Protein AF-A0AAV8WJ57-F1 (afdb_monomer_lite)

pLDDT: mean 70.25, std 21.99, range [28.31, 96.06]

Sequence (134 aa):
MRSARIKYSQNLKNWTSYIGGHEILKWQGKVHGDPNEFINLCSQFEIYPDVWALQNWSNWVTPPAVPIRFDTMFFFSSFHQMPDVHKEEKEVQDIKVDTWLSKFSFFYWQLDRPWSKNPKIENKCQFSIINNRE

Foldseek 3Di:
DPPDPDPPPPPPPPLVVVCDPVNVLVQVVVCVVPVVCVVVVCVVSVHDDPPVQWDWDDWDWDDPVDPDIDTDTDTDGDDPDFDDDDDDDDQDDDDDGDDPVVVVVVVVVVVPDDDDDDPPDPDPPDPPPPPDDD

Organism: NCBI:txid1586634

Radius of gyration: 19.68 Å; chains: 1; bounding box: 42×42×54 Å

Structure (mmCIF, N/CA/C/O backbone):
data_AF-A0AAV8WJ57-F1
#
_entry.id   AF-A0AAV8WJ57-F1
#
loop_
_atom_site.group_PDB
_atom_site.id
_atom_site.type_symbol
_atom_site.label_atom_id
_atom_site.label_alt_id
_atom_site.label_comp_id
_atom_site.label_asym_id
_atom_site.label_entity_id
_atom_site.label_seq_id
_atom_site.pdbx_PDB_ins_code
_atom_site.Cartn_x
_atom_site.Cartn_y
_atom_site.Cartn_z
_atom_site.occupancy
_atom_site.B_iso_or_equiv
_atom_site.auth_seq_id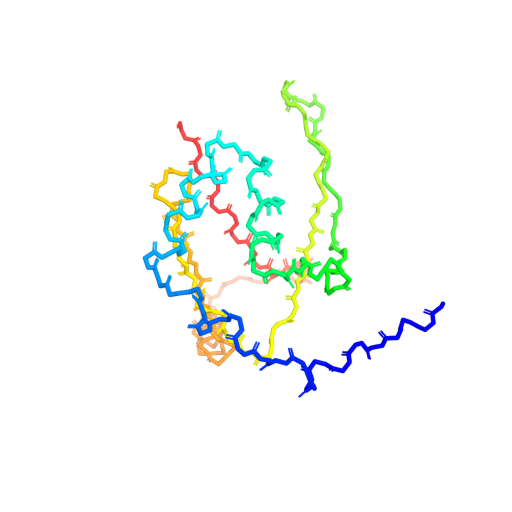
_atom_site.auth_comp_id
_atom_site.auth_asym_id
_atom_site.auth_atom_id
_atom_site.pdbx_PDB_model_num
ATOM 1 N N . MET A 1 1 ? -11.246 -24.148 -6.795 1.00 35.81 1 MET A N 1
ATOM 2 C CA . MET A 1 1 ? -11.556 -24.153 -5.347 1.00 35.81 1 MET A CA 1
ATOM 3 C C . MET A 1 1 ? -12.398 -22.926 -5.035 1.00 35.81 1 MET A C 1
ATOM 5 O O . MET A 1 1 ? -11.984 -21.828 -5.377 1.00 35.81 1 MET A O 1
ATOM 9 N N . ARG A 1 2 ? -13.611 -23.090 -4.492 1.00 38.28 2 ARG A N 1
ATOM 10 C CA . ARG A 1 2 ? -14.454 -21.950 -4.098 1.00 38.28 2 ARG A CA 1
ATOM 11 C C . ARG A 1 2 ? -13.904 -21.408 -2.780 1.00 38.28 2 ARG A C 1
ATOM 13 O O . ARG A 1 2 ? -14.049 -22.067 -1.757 1.00 38.28 2 ARG A O 1
ATOM 20 N N . SER A 1 3 ? -13.222 -20.266 -2.845 1.00 43.84 3 SER A N 1
ATOM 21 C CA . SER A 1 3 ? -12.736 -19.547 -1.666 1.00 43.84 3 SER A CA 1
ATOM 22 C C . SER A 1 3 ? -13.920 -19.249 -0.744 1.00 43.84 3 SER A C 1
ATOM 24 O O . SER A 1 3 ? -14.951 -18.739 -1.199 1.00 43.84 3 SER A O 1
ATOM 26 N N . ALA A 1 4 ? -13.806 -19.628 0.528 1.00 45.00 4 ALA A N 1
ATOM 27 C CA . ALA A 1 4 ? -14.789 -19.272 1.534 1.00 45.00 4 ALA A CA 1
ATOM 28 C C . ALA A 1 4 ? -14.781 -17.744 1.656 1.00 45.00 4 ALA A C 1
ATOM 30 O O . ALA A 1 4 ? -13.853 -17.172 2.219 1.00 45.00 4 ALA A O 1
ATOM 31 N N . ARG A 1 5 ? -15.790 -17.070 1.085 1.00 49.34 5 ARG A N 1
ATOM 32 C CA . ARG A 1 5 ? -15.981 -15.628 1.282 1.00 49.34 5 ARG A CA 1
ATOM 33 C C . ARG A 1 5 ? -16.129 -15.385 2.778 1.00 49.34 5 ARG A C 1
ATOM 35 O O . ARG A 1 5 ? -17.174 -15.700 3.351 1.00 49.34 5 ARG A O 1
ATOM 42 N N . ILE A 1 6 ? -15.085 -14.840 3.392 1.00 51.56 6 ILE A N 1
ATOM 43 C CA . ILE A 1 6 ? -15.126 -14.356 4.766 1.00 51.56 6 ILE A CA 1
ATOM 44 C C . ILE A 1 6 ? -16.251 -13.319 4.822 1.00 51.56 6 ILE A C 1
ATOM 46 O O . ILE A 1 6 ? -16.261 -12.334 4.081 1.00 51.56 6 ILE A O 1
ATOM 50 N N . LYS A 1 7 ? -17.271 -13.579 5.644 1.00 43.50 7 LYS A N 1
ATOM 51 C CA . LYS A 1 7 ? -18.374 -12.640 5.854 1.00 43.50 7 LYS A CA 1
ATOM 52 C C . LYS A 1 7 ? -17.870 -11.516 6.764 1.00 43.50 7 LYS A C 1
ATOM 54 O O . LYS A 1 7 ? -17.987 -11.612 7.980 1.00 43.50 7 LYS A O 1
ATOM 59 N N . TYR A 1 8 ? -17.349 -10.445 6.160 1.00 51.28 8 TYR A N 1
ATOM 60 C CA . TYR A 1 8 ? -16.851 -9.229 6.833 1.00 51.28 8 TYR A CA 1
ATOM 61 C C . TYR A 1 8 ? -17.832 -8.616 7.854 1.00 51.28 8 TYR A C 1
ATOM 63 O O . TYR A 1 8 ? -17.421 -7.915 8.770 1.00 51.28 8 TYR A O 1
ATOM 71 N N . SER A 1 9 ? -19.132 -8.899 7.724 1.00 47.88 9 SER A N 1
ATOM 72 C CA . SER A 1 9 ? -20.203 -8.308 8.535 1.00 47.88 9 SER A CA 1
ATOM 73 C C . SER A 1 9 ? -20.188 -8.678 10.026 1.00 47.88 9 SER A C 1
ATOM 75 O O . SER A 1 9 ? -20.821 -7.962 10.796 1.00 47.88 9 SER A O 1
ATOM 77 N N . GLN A 1 10 ? -19.539 -9.768 10.453 1.00 47.00 10 GLN A N 1
ATOM 78 C CA . GLN A 1 10 ? -19.739 -10.287 11.819 1.00 47.00 10 GLN A CA 1
ATOM 79 C C . GLN A 1 10 ? -18.570 -10.076 12.787 1.00 47.00 10 GLN A C 1
ATOM 81 O O . GLN A 1 10 ? -18.731 -10.341 13.973 1.00 47.00 10 GLN A O 1
ATOM 86 N N . ASN A 1 11 ? -17.423 -9.566 12.328 1.00 44.69 11 ASN A N 1
ATOM 87 C CA . ASN A 1 11 ? -16.259 -9.355 13.198 1.00 44.69 11 ASN A CA 1
ATOM 88 C C . ASN A 1 11 ? -15.552 -8.013 12.968 1.00 44.69 11 ASN A C 1
ATOM 90 O O . ASN A 1 11 ? -14.366 -7.862 13.240 1.00 44.69 11 ASN A O 1
ATOM 94 N N . LEU A 1 12 ? -16.296 -7.011 12.495 1.00 50.66 12 LEU A N 1
ATOM 95 C CA . LEU A 1 12 ? -15.856 -5.620 12.502 1.00 50.66 12 LEU A CA 1
ATOM 96 C C . LEU A 1 12 ? -16.111 -5.013 13.896 1.00 50.66 12 LEU A C 1
ATOM 98 O O . LEU A 1 12 ? -16.802 -4.009 14.043 1.00 50.66 12 LEU A O 1
ATOM 102 N N . LYS A 1 13 ? -15.566 -5.621 14.961 1.00 49.28 13 LYS A N 1
ATOM 103 C CA . LYS A 1 13 ? -15.189 -4.794 16.117 1.00 49.28 13 LYS A CA 1
ATOM 104 C C . LYS A 1 13 ? -14.236 -3.763 15.520 1.00 49.28 13 LYS A C 1
ATOM 106 O O . LYS A 1 13 ? -13.245 -4.167 14.924 1.00 49.28 13 LYS A O 1
ATOM 111 N N . ASN A 1 14 ? -14.614 -2.487 15.519 1.00 55.34 14 ASN A N 1
ATOM 112 C CA . ASN A 1 14 ? -13.951 -1.437 14.744 1.00 55.34 14 ASN A CA 1
ATOM 113 C C . ASN A 1 14 ? -12.474 -1.292 15.156 1.00 55.34 14 ASN A C 1
ATOM 115 O O . ASN A 1 14 ? -12.148 -0.406 15.932 1.00 55.34 14 ASN A O 1
ATOM 119 N N . TRP A 1 15 ? -11.560 -2.118 14.643 1.00 55.50 15 TRP A N 1
ATOM 120 C CA . TRP A 1 15 ? -10.106 -1.963 14.804 1.00 55.50 15 TRP A CA 1
ATOM 121 C C . TRP A 1 15 ? -9.656 -0.562 14.378 1.00 55.50 15 TRP A C 1
ATOM 123 O O . TRP A 1 15 ? -8.869 0.084 15.063 1.00 55.50 15 TRP A O 1
ATOM 133 N N . THR A 1 16 ? -10.296 -0.033 13.333 1.00 57.66 16 THR A N 1
ATOM 134 C CA . THR A 1 16 ? -10.180 1.356 12.865 1.00 57.66 16 THR A CA 1
ATOM 135 C C . THR A 1 16 ? -10.555 2.411 13.912 1.00 57.66 16 THR A C 1
ATOM 137 O O . THR A 1 16 ? -10.099 3.541 13.813 1.00 57.66 16 THR A O 1
ATOM 140 N N . SER A 1 17 ? -11.353 2.066 14.929 1.00 59.12 17 SER A N 1
ATOM 141 C CA . SER A 1 17 ? -11.640 2.945 16.074 1.00 59.12 17 SER A CA 1
ATOM 142 C C . SER A 1 17 ? -10.585 2.870 17.181 1.00 59.12 17 SER A C 1
ATOM 144 O O . SER A 1 17 ? -10.463 3.814 17.956 1.00 59.12 17 SER A O 1
ATOM 146 N N . TYR A 1 18 ? -9.807 1.782 17.251 1.00 56.56 18 TYR A N 1
ATOM 147 C CA . TYR A 1 18 ? -8.746 1.606 18.251 1.00 56.56 18 TYR A CA 1
ATOM 148 C C . TYR A 1 18 ? -7.417 2.230 17.810 1.00 56.56 18 TYR A C 1
ATOM 150 O O . TYR A 1 18 ? -6.642 2.670 18.657 1.00 56.56 18 TYR A O 1
ATOM 158 N N . ILE A 1 19 ? -7.154 2.303 16.502 1.00 69.06 19 ILE A N 1
ATOM 159 C CA . ILE A 1 19 ? -5.943 2.928 15.961 1.00 69.06 19 ILE A CA 1
ATOM 160 C C . ILE A 1 19 ? -6.289 4.339 15.470 1.00 69.06 19 ILE A C 1
ATOM 162 O O . ILE A 1 19 ? -6.569 4.561 14.298 1.00 69.06 19 ILE A O 1
ATOM 166 N N . GLY A 1 20 ? -6.314 5.302 16.394 1.00 72.06 20 GLY A N 1
ATOM 167 C CA . GLY A 1 20 ? -6.461 6.720 16.053 1.00 72.06 20 GLY A CA 1
ATOM 168 C C . GLY A 1 20 ? -5.215 7.285 15.359 1.00 72.06 20 GLY A C 1
ATOM 169 O O . GLY A 1 20 ? -4.125 6.721 15.470 1.00 72.06 20 GLY A O 1
ATOM 170 N N . GLY A 1 21 ? -5.349 8.440 14.697 1.00 73.50 21 GLY A N 1
ATOM 171 C CA . GLY A 1 21 ? -4.295 9.027 13.852 1.00 73.50 21 GLY A CA 1
ATOM 172 C C . GLY A 1 21 ? -2.912 9.157 14.510 1.00 73.50 21 GLY A C 1
ATOM 173 O O . GLY A 1 21 ? -1.904 8.896 13.863 1.00 73.50 21 GLY A O 1
ATOM 174 N N . HIS A 1 22 ? -2.835 9.467 15.812 1.00 82.25 22 HIS A N 1
ATOM 175 C CA . HIS A 1 22 ? -1.551 9.522 16.530 1.00 82.25 22 HIS A CA 1
ATOM 176 C C . HIS A 1 22 ? -0.861 8.149 16.637 1.00 82.25 22 HIS A C 1
ATOM 178 O O . HIS A 1 22 ? 0.350 8.045 16.443 1.00 82.25 22 HIS A O 1
ATOM 184 N N . GLU A 1 23 ? -1.613 7.081 16.923 1.00 87.19 23 GLU A N 1
ATOM 185 C CA . GLU A 1 23 ? -1.045 5.727 16.947 1.00 87.19 23 GLU A CA 1
ATOM 186 C C . GLU A 1 23 ? -0.683 5.256 15.532 1.00 87.19 23 GLU A C 1
ATOM 188 O O . GLU A 1 23 ? 0.337 4.588 15.381 1.00 87.19 23 GLU A O 1
ATOM 193 N N . ILE A 1 24 ? -1.434 5.658 14.494 1.00 87.19 24 ILE A N 1
ATOM 194 C CA . ILE A 1 24 ? -1.080 5.363 13.094 1.00 87.19 24 ILE A CA 1
ATOM 195 C C . ILE A 1 24 ? 0.289 5.953 12.748 1.00 87.19 24 ILE A C 1
ATOM 197 O O . ILE A 1 24 ? 1.158 5.215 12.291 1.00 87.19 24 ILE A O 1
ATOM 201 N N . LEU A 1 25 ? 0.515 7.243 13.013 1.00 87.88 25 LEU A N 1
ATOM 202 C CA . LEU A 1 25 ? 1.790 7.908 12.707 1.00 87.88 25 LEU A CA 1
ATOM 203 C C . LEU A 1 25 ? 2.968 7.268 13.457 1.00 87.88 25 LEU A C 1
ATOM 205 O O . LEU A 1 25 ? 4.030 7.020 12.886 1.00 87.88 25 LEU A O 1
ATOM 209 N N . LYS A 1 26 ? 2.767 6.934 14.735 1.00 91.38 26 LYS A N 1
ATOM 210 C CA . LYS A 1 26 ? 3.761 6.231 15.556 1.00 91.38 26 LYS A CA 1
ATOM 211 C C . LYS A 1 26 ? 4.125 4.869 14.964 1.00 91.38 26 LYS A C 1
ATOM 213 O O . LYS A 1 26 ? 5.306 4.535 14.872 1.00 91.38 26 LYS A O 1
ATOM 218 N N . TRP A 1 27 ? 3.130 4.078 14.572 1.00 92.12 27 TRP A N 1
ATOM 219 C CA . TRP A 1 27 ? 3.360 2.767 13.973 1.00 92.12 27 TRP A CA 1
ATOM 220 C C . TRP A 1 27 ? 3.952 2.849 12.570 1.00 92.12 27 TRP A C 1
ATOM 222 O O . TRP A 1 27 ? 4.841 2.061 12.265 1.00 92.12 27 TRP A O 1
ATOM 232 N N . GLN A 1 28 ? 3.550 3.827 11.754 1.00 91.69 28 GLN A N 1
ATOM 233 C CA . GLN A 1 28 ? 4.198 4.111 10.471 1.00 91.69 28 GLN A CA 1
ATOM 234 C C . GLN A 1 28 ? 5.693 4.376 10.664 1.00 91.69 28 GLN A C 1
ATOM 236 O O . GLN A 1 28 ? 6.509 3.752 9.991 1.00 91.69 28 GLN A O 1
ATOM 241 N N . GLY A 1 29 ? 6.064 5.215 11.638 1.00 92.25 29 GLY A N 1
ATOM 242 C CA . GLY A 1 29 ? 7.467 5.481 11.961 1.00 92.25 29 GLY A CA 1
ATOM 243 C C . GLY A 1 29 ? 8.236 4.231 12.400 1.00 92.25 29 GLY A C 1
ATOM 244 O O . GLY A 1 29 ? 9.355 4.008 11.938 1.00 92.25 29 GLY A O 1
ATOM 245 N N . LYS A 1 30 ? 7.631 3.387 13.247 1.00 94.75 30 LYS A N 1
ATOM 246 C CA . LYS A 1 30 ? 8.236 2.118 13.687 1.00 94.75 30 LYS A CA 1
ATOM 247 C C . LYS A 1 30 ? 8.461 1.147 12.532 1.00 94.75 30 LYS A C 1
ATOM 249 O O . LYS A 1 30 ? 9.581 0.688 12.353 1.00 94.75 30 LYS A O 1
ATOM 254 N N . VAL A 1 31 ? 7.420 0.874 11.744 1.00 94.00 31 VAL A N 1
ATOM 255 C CA . VAL A 1 31 ? 7.485 -0.079 10.623 1.00 94.00 31 VAL A CA 1
ATOM 256 C C . VAL A 1 31 ? 8.426 0.415 9.526 1.00 94.00 31 VAL A C 1
ATOM 258 O O . VAL A 1 31 ? 9.125 -0.381 8.910 1.00 94.00 31 VAL A O 1
ATOM 261 N N . HIS A 1 32 ? 8.487 1.728 9.299 1.00 92.19 32 HIS A N 1
ATOM 262 C CA . HIS A 1 32 ? 9.444 2.310 8.362 1.00 92.19 32 HIS A CA 1
ATOM 263 C C . HIS A 1 32 ? 10.899 2.143 8.837 1.00 92.19 32 HIS A C 1
ATOM 265 O O . HIS A 1 32 ? 11.792 1.964 8.014 1.00 92.19 32 HIS A O 1
ATOM 271 N N . GLY A 1 33 ? 11.154 2.212 10.149 1.00 93.31 33 GLY A N 1
ATOM 272 C CA . GLY A 1 33 ? 12.483 1.984 10.725 1.00 93.31 33 GLY A CA 1
ATOM 273 C C . GLY A 1 33 ? 12.891 0.507 10.760 1.00 93.31 33 GLY A C 1
ATOM 274 O O . GLY A 1 33 ? 14.038 0.186 10.460 1.00 93.31 33 GLY A O 1
ATOM 275 N N . ASP A 1 34 ? 11.955 -0.378 11.101 1.00 95.81 34 ASP A N 1
ATOM 276 C CA . ASP A 1 34 ? 12.127 -1.831 11.081 1.00 95.81 34 ASP A CA 1
ATOM 277 C C . ASP A 1 34 ? 10.844 -2.509 10.562 1.00 95.81 34 ASP A C 1
ATOM 279 O O . ASP A 1 34 ? 9.832 -2.545 11.270 1.00 95.81 34 ASP A O 1
ATOM 283 N N . PRO A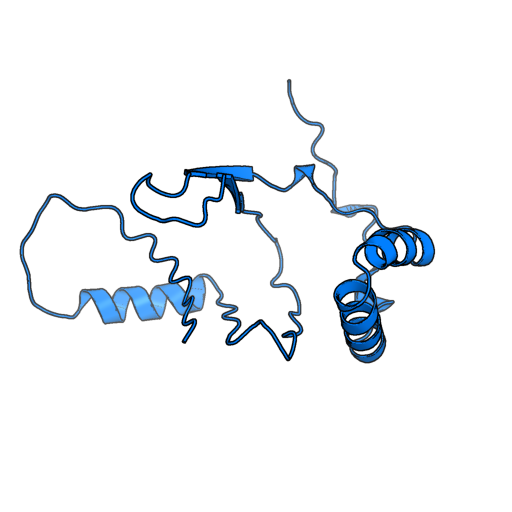 1 35 ? 10.869 -3.103 9.353 1.00 93.06 35 PRO A N 1
ATOM 284 C CA . PRO A 1 35 ? 9.714 -3.796 8.788 1.00 93.06 35 PRO A CA 1
ATOM 285 C C . PRO A 1 35 ? 9.171 -4.935 9.663 1.00 93.06 35 PRO A C 1
ATOM 287 O O . PRO A 1 35 ? 7.986 -5.262 9.564 1.00 93.06 35 PRO A O 1
ATOM 290 N N . ASN A 1 36 ? 9.992 -5.534 10.536 1.00 94.81 36 ASN A N 1
ATOM 291 C CA . ASN A 1 36 ? 9.547 -6.605 11.433 1.00 94.81 36 ASN A CA 1
ATOM 292 C C . ASN A 1 36 ? 8.543 -6.110 12.485 1.00 94.81 36 ASN A C 1
ATOM 294 O O . ASN A 1 36 ? 7.700 -6.884 12.945 1.00 94.81 36 ASN A O 1
ATOM 298 N N . GLU A 1 37 ? 8.549 -4.811 12.805 1.00 96.06 37 GLU A N 1
ATOM 299 C CA . GLU A 1 37 ? 7.575 -4.195 13.712 1.00 96.06 37 GLU A CA 1
ATOM 300 C C . GLU A 1 37 ? 6.138 -4.285 13.183 1.00 96.06 37 GLU A C 1
ATOM 302 O O . GLU A 1 37 ? 5.187 -4.174 13.957 1.00 96.06 37 GLU A O 1
ATOM 307 N N . PHE A 1 38 ? 5.942 -4.554 11.887 1.00 92.88 38 PHE A N 1
ATOM 308 C CA . PHE A 1 38 ? 4.612 -4.807 11.336 1.00 92.88 38 PHE A CA 1
ATOM 309 C C . PHE A 1 38 ? 3.957 -6.053 11.954 1.00 92.88 38 PHE A C 1
ATOM 311 O O . PHE A 1 38 ? 2.745 -6.077 12.177 1.00 92.88 38 PHE A O 1
ATOM 318 N N . ILE A 1 39 ? 4.750 -7.075 12.292 1.00 93.94 39 ILE A N 1
ATOM 319 C CA . ILE A 1 39 ? 4.257 -8.282 12.969 1.00 93.94 39 ILE A CA 1
ATOM 320 C C . ILE A 1 39 ? 3.865 -7.946 14.414 1.00 93.94 39 ILE A C 1
ATOM 322 O O . ILE A 1 39 ? 2.816 -8.391 14.881 1.00 93.94 39 ILE A O 1
ATOM 326 N N . ASN A 1 40 ? 4.653 -7.109 15.097 1.00 94.62 40 ASN A N 1
ATOM 327 C CA . ASN A 1 40 ? 4.343 -6.637 16.451 1.00 94.62 40 ASN A CA 1
ATOM 328 C C . ASN A 1 40 ? 3.059 -5.804 16.478 1.00 94.62 40 ASN A C 1
ATOM 330 O O . ASN A 1 40 ? 2.240 -5.980 17.375 1.00 94.62 40 ASN A O 1
ATOM 334 N N . LEU A 1 41 ? 2.849 -4.950 15.472 1.00 91.56 41 LEU A N 1
ATOM 335 C CA . LEU A 1 41 ? 1.603 -4.210 15.278 1.00 91.56 41 LEU A CA 1
ATOM 336 C C . LEU A 1 41 ? 0.420 -5.173 15.167 1.00 91.56 41 LEU A C 1
ATOM 338 O O . LEU A 1 41 ? -0.552 -5.045 15.912 1.00 91.56 41 LEU A O 1
ATOM 342 N N . CYS A 1 42 ? 0.523 -6.158 14.272 1.00 89.69 42 CYS A N 1
ATOM 343 C CA . CYS A 1 42 ? -0.512 -7.169 14.074 1.00 89.69 42 CYS A CA 1
ATOM 344 C C . CYS A 1 42 ? -0.815 -7.930 15.371 1.00 89.69 42 CYS A C 1
ATOM 346 O O . CYS A 1 42 ? -1.975 -8.092 15.732 1.00 89.69 42 CYS A O 1
ATOM 348 N N . SER A 1 43 ? 0.221 -8.334 16.111 1.00 90.31 43 SER A N 1
ATOM 349 C CA . SER A 1 43 ? 0.063 -9.033 17.387 1.00 90.31 43 SER A CA 1
ATOM 350 C C . SER A 1 43 ? -0.553 -8.150 18.474 1.00 90.31 43 SER A C 1
ATOM 352 O O . SER A 1 43 ? -1.390 -8.632 19.231 1.00 90.31 43 SER A O 1
ATOM 354 N N . GLN A 1 44 ? -0.146 -6.882 18.582 1.00 89.31 44 GLN A N 1
ATOM 355 C CA . GLN A 1 44 ? -0.628 -5.965 19.619 1.00 89.31 44 GLN A CA 1
ATOM 356 C C . GLN A 1 44 ? -2.119 -5.668 19.457 1.00 89.31 44 GLN A C 1
ATOM 358 O O . GLN A 1 44 ? -2.843 -5.565 20.445 1.00 89.31 44 GLN A O 1
ATOM 363 N N . PHE A 1 45 ? -2.564 -5.510 18.214 1.00 86.12 45 PHE A N 1
ATOM 364 C CA . PHE A 1 45 ? -3.961 -5.277 17.886 1.00 86.12 45 PHE A CA 1
ATOM 365 C C . PHE A 1 45 ? -4.653 -6.556 17.415 1.00 86.12 45 PHE A C 1
ATOM 367 O O . PHE A 1 45 ? -5.620 -6.439 16.696 1.00 86.12 45 PHE A O 1
ATOM 374 N N . GLU A 1 46 ? -4.166 -7.761 17.722 1.00 85.06 46 GLU A N 1
ATOM 375 C CA . GLU A 1 46 ? -4.791 -9.037 17.306 1.00 85.06 46 GLU A CA 1
ATOM 376 C C . GLU A 1 46 ? -5.389 -9.032 15.868 1.00 85.06 46 GLU A C 1
ATOM 378 O O . GLU A 1 46 ? -6.455 -9.601 15.610 1.00 85.06 46 GLU A O 1
ATOM 383 N N . ILE A 1 47 ? -4.723 -8.349 14.928 1.00 83.50 47 ILE A N 1
ATOM 384 C CA . ILE A 1 47 ? -5.169 -8.160 13.544 1.00 83.50 47 ILE A CA 1
ATOM 385 C C . ILE A 1 47 ? -4.267 -8.929 12.595 1.00 83.50 47 ILE A C 1
ATOM 387 O O . ILE A 1 47 ? -3.101 -9.191 12.877 1.00 83.50 47 ILE A O 1
ATOM 391 N N . TYR A 1 48 ? -4.806 -9.238 11.419 1.00 84.19 48 TYR A N 1
ATOM 392 C CA . TYR A 1 48 ? -4.070 -9.904 10.355 1.00 84.19 48 TYR A CA 1
ATOM 393 C C . TYR A 1 48 ? -4.351 -9.209 9.024 1.00 84.19 48 TYR A C 1
ATOM 395 O O . TYR A 1 48 ? -5.504 -8.847 8.764 1.00 84.19 48 TYR A O 1
ATOM 403 N N . PRO A 1 49 ? -3.332 -9.022 8.166 1.00 85.81 49 PRO A N 1
ATOM 404 C CA . PRO A 1 49 ? -3.552 -8.488 6.834 1.00 85.81 49 PRO A CA 1
ATOM 405 C C . PRO A 1 49 ? -4.385 -9.477 6.014 1.00 85.81 49 PRO A C 1
ATOM 407 O O . PRO A 1 49 ? -4.083 -10.670 5.947 1.00 85.81 49 PRO A O 1
ATOM 410 N N . ASP A 1 50 ? -5.426 -8.977 5.354 1.00 83.62 50 ASP A N 1
ATOM 411 C CA . ASP A 1 50 ? -6.262 -9.791 4.476 1.00 83.62 50 ASP A CA 1
ATOM 412 C C . ASP A 1 50 ? -5.611 -9.955 3.098 1.00 83.62 50 ASP A C 1
ATOM 414 O O . ASP A 1 50 ? -5.958 -9.299 2.114 1.00 83.62 50 ASP A O 1
ATOM 418 N N . VAL A 1 51 ? -4.623 -10.844 3.037 1.00 86.88 51 VAL A N 1
ATOM 419 C CA . VAL A 1 51 ? -3.874 -11.141 1.808 1.00 86.88 51 VAL A CA 1
ATOM 420 C C . VAL A 1 51 ? -4.763 -11.803 0.746 1.00 86.88 51 VAL A C 1
ATOM 422 O O . VAL A 1 51 ? -4.453 -11.757 -0.439 1.00 86.88 51 VAL A O 1
ATOM 425 N N . TRP A 1 52 ? -5.896 -12.388 1.147 1.00 86.19 52 TRP A N 1
ATOM 426 C CA . TRP A 1 52 ? -6.834 -13.060 0.244 1.00 86.19 52 TRP A CA 1
ATOM 427 C C . TRP A 1 52 ? -7.726 -12.090 -0.528 1.00 86.19 52 TRP A C 1
ATOM 429 O O . TRP A 1 52 ? -8.251 -12.448 -1.585 1.00 86.19 52 TRP A O 1
ATOM 439 N N . ALA A 1 53 ? -7.895 -10.868 -0.023 1.00 84.69 53 ALA A N 1
ATOM 440 C CA . ALA A 1 53 ? -8.572 -9.804 -0.751 1.00 84.69 53 ALA A CA 1
ATOM 441 C C . ALA A 1 53 ? -7.746 -9.292 -1.946 1.00 84.69 53 ALA A C 1
ATOM 443 O O . ALA A 1 53 ? -8.317 -8.730 -2.883 1.00 84.69 53 ALA A O 1
ATOM 444 N N . LEU A 1 54 ? -6.424 -9.510 -1.947 1.00 87.38 54 LEU A N 1
ATOM 445 C CA . LEU A 1 54 ? -5.544 -9.091 -3.034 1.00 87.38 54 LEU A CA 1
ATOM 446 C C . LEU A 1 54 ? -5.788 -9.933 -4.289 1.00 87.38 54 LEU A C 1
ATOM 448 O O . LEU A 1 54 ? -5.745 -11.162 -4.270 1.00 87.38 54 LEU A O 1
ATOM 452 N N . GLN A 1 55 ? -6.024 -9.253 -5.404 1.00 89.50 55 GLN A N 1
ATOM 453 C CA . GLN A 1 55 ? -6.129 -9.851 -6.725 1.00 89.50 55 GLN A CA 1
ATOM 454 C C . GLN A 1 55 ? -4.859 -9.554 -7.517 1.00 89.50 55 GLN A C 1
ATOM 456 O O . GLN A 1 55 ? -4.422 -8.404 -7.601 1.00 89.50 55 GLN A O 1
ATOM 461 N N . ASN A 1 56 ? -4.282 -10.593 -8.119 1.00 89.81 56 ASN A N 1
ATOM 462 C CA . ASN A 1 56 ? -3.128 -10.453 -9.001 1.00 89.81 56 ASN A CA 1
ATOM 463 C C . ASN A 1 56 ? -3.509 -9.585 -10.199 1.00 89.81 56 ASN A C 1
ATOM 465 O O . ASN A 1 56 ? -4.484 -9.882 -10.891 1.00 89.81 56 ASN A O 1
ATOM 469 N N . TRP A 1 57 ? -2.728 -8.539 -10.456 1.00 90.00 57 TRP A N 1
ATOM 470 C CA . TRP A 1 57 ? -2.943 -7.680 -11.613 1.00 90.00 57 TRP A CA 1
ATOM 471 C C . TRP A 1 57 ? -1.976 -8.009 -12.746 1.00 90.00 57 TRP A C 1
ATOM 473 O O . TRP A 1 57 ? -2.402 -8.332 -13.854 1.00 90.00 57 TRP A O 1
ATOM 483 N N . SER A 1 58 ? -0.675 -7.938 -12.474 1.00 93.62 58 SER A N 1
ATOM 484 C CA . SER A 1 58 ? 0.372 -8.149 -13.471 1.00 93.62 58 SER A CA 1
ATOM 485 C C . SER A 1 58 ? 1.705 -8.476 -12.804 1.00 93.62 58 SER A C 1
ATOM 487 O O . SER A 1 58 ? 1.905 -8.199 -11.622 1.00 93.62 58 SER A O 1
ATOM 489 N N . ASN A 1 59 ? 2.621 -9.069 -13.570 1.00 91.62 59 ASN A N 1
ATOM 490 C CA . ASN A 1 59 ? 4.027 -9.155 -13.195 1.00 91.62 59 ASN A CA 1
ATOM 491 C C . ASN A 1 59 ? 4.855 -8.289 -14.147 1.00 91.62 59 ASN A C 1
ATOM 493 O O . ASN A 1 59 ? 4.618 -8.308 -15.359 1.00 91.62 59 ASN A O 1
ATOM 497 N N . TRP A 1 60 ? 5.819 -7.547 -13.613 1.00 93.31 60 TRP A N 1
ATOM 498 C CA . TRP A 1 60 ? 6.716 -6.698 -14.382 1.00 93.31 60 TRP A CA 1
ATOM 499 C C . TRP A 1 60 ? 8.165 -6.994 -14.033 1.00 93.31 60 TRP A C 1
ATOM 501 O O . TRP A 1 60 ? 8.600 -6.836 -12.896 1.00 93.31 60 TRP A O 1
ATOM 511 N N . VAL A 1 61 ? 8.924 -7.363 -15.058 1.00 94.50 61 VAL A N 1
ATOM 512 C CA . VAL A 1 61 ? 10.363 -7.579 -14.953 1.00 94.50 61 VAL A CA 1
ATOM 513 C C . VAL A 1 61 ? 11.073 -6.401 -15.596 1.00 94.50 61 VAL A C 1
ATOM 515 O O . VAL A 1 61 ? 10.760 -6.018 -16.727 1.00 94.50 61 VAL A O 1
ATOM 518 N N . THR A 1 62 ? 12.058 -5.837 -14.900 1.00 93.56 62 THR A N 1
ATOM 519 C CA . THR A 1 62 ? 12.857 -4.743 -15.449 1.00 93.56 62 THR A CA 1
ATOM 520 C C . THR A 1 62 ? 13.555 -5.180 -16.748 1.00 93.56 62 THR A C 1
ATOM 522 O O . THR A 1 62 ? 14.215 -6.234 -16.763 1.00 93.56 62 THR A O 1
ATOM 525 N N . PRO A 1 63 ? 13.448 -4.384 -17.835 1.00 93.75 63 PRO A N 1
ATOM 526 C CA . PRO A 1 63 ? 14.101 -4.685 -19.103 1.00 93.75 63 PRO A CA 1
ATOM 527 C C . PRO A 1 63 ? 15.620 -4.887 -18.962 1.00 93.75 63 PRO A C 1
ATOM 529 O O . PRO A 1 63 ? 16.245 -4.221 -18.135 1.00 93.75 63 PRO A O 1
ATOM 532 N N . PRO A 1 64 ? 16.253 -5.739 -19.794 1.00 91.56 64 PRO A N 1
ATOM 533 C CA . PRO A 1 64 ? 17.674 -6.083 -19.655 1.00 91.56 64 PRO A CA 1
ATOM 534 C C . PRO A 1 64 ? 18.649 -4.905 -19.779 1.00 91.56 64 PRO A C 1
ATOM 536 O O . PRO A 1 64 ? 19.770 -4.992 -19.297 1.00 91.56 64 PRO A O 1
ATOM 539 N N . ALA A 1 65 ? 18.236 -3.819 -20.437 1.00 93.12 65 ALA A N 1
ATOM 540 C CA . ALA A 1 65 ? 19.066 -2.636 -20.652 1.00 93.12 65 ALA A CA 1
ATOM 541 C C . ALA A 1 65 ? 19.275 -1.786 -19.383 1.00 93.12 65 ALA A C 1
ATOM 543 O O . ALA A 1 65 ? 20.117 -0.892 -19.387 1.00 93.12 65 ALA A O 1
ATOM 544 N N . VAL A 1 66 ? 18.512 -2.035 -18.312 1.00 94.06 66 VAL A N 1
ATOM 545 C CA . VAL A 1 66 ? 18.624 -1.297 -17.048 1.00 94.06 66 VAL A CA 1
ATOM 546 C C . VAL A 1 66 ? 19.525 -2.084 -16.084 1.00 94.06 66 VAL A C 1
ATOM 548 O O . VAL A 1 66 ? 19.272 -3.269 -15.856 1.00 94.06 66 VAL A O 1
ATOM 551 N N . PRO A 1 67 ? 20.564 -1.459 -15.498 1.00 91.38 67 PRO A N 1
ATOM 552 C CA . PRO A 1 67 ? 21.566 -2.164 -14.694 1.00 91.38 67 PRO A CA 1
ATOM 553 C C . PRO A 1 67 ? 21.015 -2.714 -13.371 1.00 91.38 67 PRO A C 1
ATOM 555 O O . PRO A 1 67 ? 21.426 -3.786 -12.933 1.00 91.38 67 PRO A O 1
ATOM 558 N N . ILE A 1 68 ? 20.071 -2.009 -12.741 1.00 94.12 68 ILE A N 1
ATOM 559 C CA . ILE A 1 68 ? 19.368 -2.480 -11.542 1.00 94.12 68 ILE A CA 1
ATOM 560 C C . ILE A 1 68 ? 18.062 -3.124 -11.990 1.00 94.12 68 ILE A C 1
ATOM 562 O O . ILE A 1 68 ? 17.280 -2.500 -12.706 1.00 94.12 68 ILE A O 1
ATOM 566 N N . ARG A 1 69 ? 17.831 -4.372 -11.577 1.00 92.12 69 ARG A N 1
ATOM 567 C CA . ARG A 1 69 ? 16.704 -5.180 -12.043 1.00 92.12 69 ARG A CA 1
ATOM 568 C C . ARG A 1 69 ? 15.792 -5.573 -10.894 1.00 92.12 69 ARG A C 1
ATOM 570 O O . ARG A 1 69 ? 16.260 -5.975 -9.834 1.00 92.12 69 ARG A O 1
ATOM 577 N N . PHE A 1 70 ? 14.498 -5.522 -11.163 1.00 93.62 70 PHE A N 1
ATOM 578 C CA . PHE A 1 70 ? 13.433 -5.928 -10.264 1.00 93.62 70 PHE A CA 1
ATOM 579 C C . PHE A 1 70 ? 12.496 -6.904 -10.984 1.00 93.62 70 PHE A C 1
ATOM 581 O O . PHE A 1 70 ? 12.282 -6.799 -12.194 1.00 93.62 70 PHE A O 1
ATOM 588 N N . ASP A 1 71 ? 11.954 -7.852 -10.228 1.00 95.25 71 ASP A N 1
ATOM 589 C CA . ASP A 1 71 ? 10.825 -8.702 -10.612 1.00 95.25 71 ASP A CA 1
ATOM 590 C C . ASP A 1 71 ? 9.682 -8.333 -9.664 1.00 95.25 71 ASP A C 1
ATOM 592 O O . ASP A 1 71 ? 9.754 -8.582 -8.460 1.00 95.25 71 ASP A O 1
ATOM 596 N N . THR A 1 72 ? 8.720 -7.562 -10.166 1.00 94.56 72 THR A N 1
ATOM 597 C CA . THR A 1 72 ? 7.725 -6.855 -9.356 1.00 94.56 72 THR A CA 1
ATOM 598 C C . THR A 1 72 ? 6.325 -7.312 -9.713 1.00 94.56 72 THR A C 1
ATOM 600 O O . THR A 1 72 ? 5.830 -7.062 -10.814 1.00 94.56 72 THR A O 1
ATOM 603 N N . MET A 1 73 ? 5.651 -7.904 -8.732 1.00 94.38 73 MET A N 1
ATOM 604 C CA . MET A 1 73 ? 4.261 -8.311 -8.854 1.00 94.38 73 MET A CA 1
ATOM 605 C C . MET A 1 73 ? 3.324 -7.217 -8.341 1.00 94.38 73 MET A C 1
ATOM 607 O O . MET A 1 73 ? 3.469 -6.728 -7.221 1.00 94.38 73 MET A O 1
ATOM 611 N N . PHE A 1 74 ? 2.345 -6.849 -9.163 1.00 91.94 74 PHE A N 1
ATOM 612 C CA . PHE A 1 74 ? 1.326 -5.863 -8.832 1.00 91.94 74 PHE A CA 1
ATOM 613 C C . PHE A 1 74 ? 0.021 -6.542 -8.422 1.00 91.94 74 PHE A C 1
ATOM 615 O O . PHE A 1 74 ? -0.433 -7.503 -9.053 1.00 91.94 74 PHE A O 1
ATOM 622 N N . PHE A 1 75 ? -0.620 -5.978 -7.402 1.00 91.19 75 PHE A N 1
ATOM 623 C CA . PHE A 1 75 ? -1.892 -6.441 -6.859 1.00 91.19 75 PHE A CA 1
ATOM 624 C C . PHE A 1 75 ? -2.888 -5.282 -6.791 1.00 91.19 75 PHE A C 1
ATOM 626 O O . PHE A 1 75 ? -2.493 -4.123 -6.669 1.00 91.19 75 PHE A O 1
ATOM 633 N N . PHE A 1 76 ? -4.183 -5.593 -6.823 1.00 91.19 76 PHE A N 1
ATOM 634 C CA . PHE A 1 76 ? -5.245 -4.642 -6.494 1.00 91.19 76 PHE A CA 1
ATOM 635 C C . PHE A 1 76 ? -6.198 -5.231 -5.451 1.00 91.19 76 PHE A C 1
ATOM 637 O O . PHE A 1 76 ? -6.314 -6.447 -5.317 1.00 91.19 76 PHE A O 1
ATOM 644 N N . SER A 1 77 ? -6.898 -4.365 -4.718 1.00 84.62 77 SER A N 1
ATOM 645 C CA . SER A 1 77 ? -7.938 -4.751 -3.760 1.00 84.62 77 SER A CA 1
ATOM 646 C C . SER A 1 77 ? -9.156 -3.846 -3.910 1.00 84.62 77 SER A C 1
ATOM 648 O O . SER A 1 77 ? -9.044 -2.709 -4.375 1.00 84.62 77 SER A O 1
ATOM 650 N N . SER A 1 78 ? -10.326 -4.353 -3.528 1.00 82.19 78 SER A N 1
ATOM 651 C CA . SER A 1 78 ? -11.588 -3.612 -3.544 1.00 82.19 78 SER A CA 1
ATOM 652 C C . SER A 1 78 ? -12.072 -3.335 -2.125 1.00 82.19 78 SER A C 1
ATOM 654 O O . SER A 1 78 ? -12.189 -4.260 -1.323 1.00 82.19 78 SER A O 1
ATOM 656 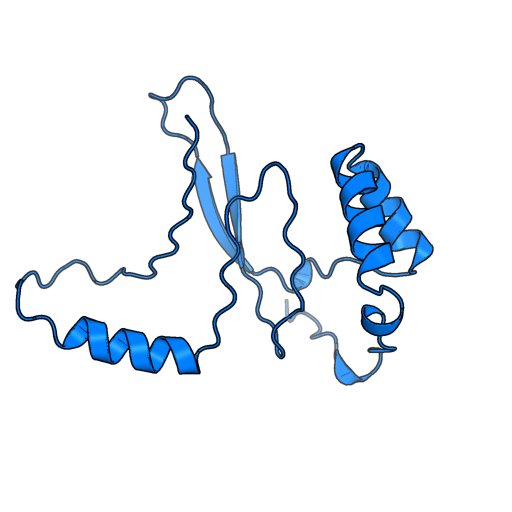N N . PHE A 1 79 ? -12.442 -2.086 -1.849 1.00 75.06 79 PHE A N 1
ATOM 657 C CA . PHE A 1 79 ? -12.978 -1.659 -0.558 1.00 75.06 79 PHE A CA 1
ATOM 658 C C . PHE A 1 79 ? -14.436 -1.214 -0.704 1.00 75.06 79 PHE A C 1
ATOM 660 O O . PHE A 1 79 ? -14.804 -0.595 -1.700 1.00 75.06 79 PHE A O 1
ATOM 667 N N . HIS A 1 80 ? -15.267 -1.527 0.294 1.00 74.31 80 HIS A N 1
ATOM 668 C CA . HIS A 1 80 ? -16.673 -1.097 0.325 1.00 74.31 80 HIS A CA 1
ATOM 669 C C . HIS A 1 80 ? -16.813 0.376 0.726 1.00 74.31 80 HIS A C 1
ATOM 671 O O . HIS A 1 80 ? -17.712 1.067 0.254 1.00 74.31 80 HIS A O 1
ATOM 677 N N . GLN A 1 81 ? -15.915 0.849 1.590 1.00 74.62 81 GLN A N 1
ATOM 678 C CA . GLN A 1 81 ? -15.822 2.232 2.035 1.00 74.62 81 GLN A CA 1
ATOM 679 C C . GLN A 1 81 ? -14.405 2.738 1.781 1.00 74.62 81 GLN A C 1
ATOM 681 O O . GLN A 1 81 ? -13.445 1.972 1.869 1.00 74.62 81 GLN A O 1
ATOM 686 N N . MET A 1 82 ? -14.292 4.027 1.464 1.00 75.19 82 MET A N 1
ATOM 687 C CA . MET A 1 82 ? -13.004 4.685 1.302 1.00 75.19 82 MET A CA 1
ATOM 688 C C . MET A 1 82 ? -12.221 4.619 2.622 1.00 75.19 82 MET A C 1
ATOM 690 O O . MET A 1 82 ? -12.756 5.074 3.638 1.00 75.19 82 MET A O 1
ATOM 694 N N . PRO A 1 83 ? -11.008 4.043 2.642 1.00 74.94 83 PRO A N 1
ATOM 695 C CA . PRO A 1 83 ? -10.198 4.038 3.848 1.00 74.94 83 PRO A CA 1
ATOM 696 C C . PRO A 1 83 ? -9.717 5.456 4.163 1.00 74.94 83 PRO A C 1
ATOM 698 O O . PRO A 1 83 ? -9.511 6.265 3.256 1.00 74.94 83 PRO A O 1
ATOM 701 N N . ASP A 1 84 ? -9.520 5.736 5.449 1.00 76.50 84 ASP A N 1
ATOM 702 C CA . ASP A 1 84 ? -8.736 6.895 5.863 1.00 76.50 84 ASP A CA 1
ATOM 703 C C . ASP A 1 84 ? -7.258 6.608 5.564 1.00 76.50 84 ASP A C 1
ATOM 705 O O . ASP A 1 84 ? -6.756 5.528 5.892 1.00 76.50 84 ASP A O 1
ATOM 709 N N . VAL A 1 85 ? -6.581 7.527 4.874 1.00 80.44 85 VAL A N 1
ATOM 710 C CA . VAL A 1 85 ? -5.215 7.313 4.385 1.00 80.44 85 VAL A CA 1
ATOM 711 C C . VAL A 1 85 ? -4.296 8.380 4.952 1.00 80.44 85 VAL A C 1
ATOM 713 O O . VAL A 1 85 ? -4.418 9.562 4.637 1.00 80.44 85 VAL A O 1
ATOM 716 N N . HIS A 1 86 ? -3.317 7.939 5.737 1.00 82.12 86 HIS A N 1
ATOM 717 C CA . HIS A 1 86 ? -2.269 8.795 6.274 1.00 82.12 86 HIS A CA 1
ATOM 718 C C . HIS A 1 86 ? -1.024 8.688 5.404 1.00 82.12 86 HIS A C 1
ATOM 720 O O . HIS A 1 86 ? -0.415 7.620 5.299 1.00 82.12 86 HIS A O 1
ATOM 726 N N . LYS A 1 87 ? -0.665 9.803 4.769 1.00 82.94 87 LYS A N 1
ATOM 727 C CA . LYS A 1 87 ? 0.528 9.905 3.936 1.00 82.94 87 LYS A CA 1
ATOM 728 C C . LYS A 1 87 ? 1.790 9.798 4.793 1.00 82.94 87 LYS A C 1
ATO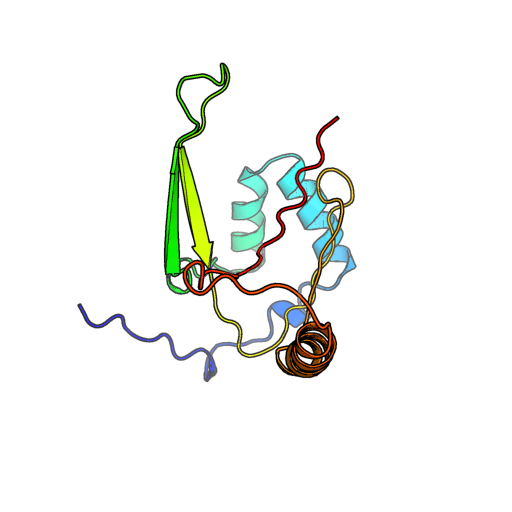M 730 O O . LYS A 1 87 ? 1.915 10.491 5.795 1.00 82.94 87 LYS A O 1
ATOM 735 N N . GLU A 1 88 ? 2.718 8.949 4.363 1.00 82.75 88 GLU A N 1
ATOM 736 C CA . GLU A 1 88 ? 4.068 8.880 4.923 1.00 82.75 88 GLU A CA 1
ATOM 737 C C . GLU A 1 88 ? 4.910 10.049 4.385 1.00 82.75 88 GLU A C 1
ATOM 739 O O . GLU A 1 88 ? 4.785 10.431 3.222 1.00 82.75 88 GLU A O 1
ATOM 744 N N . GLU A 1 89 ? 5.712 10.674 5.243 1.00 78.44 89 GLU A N 1
ATOM 745 C CA . GLU A 1 89 ? 6.309 11.982 4.942 1.00 78.44 89 GLU A CA 1
ATOM 746 C C . GLU A 1 89 ? 7.598 11.929 4.109 1.00 78.44 89 GLU A C 1
ATOM 748 O O . GLU A 1 89 ? 8.014 12.969 3.598 1.00 78.44 89 GLU A O 1
ATOM 753 N N . LYS A 1 90 ? 8.255 10.769 3.967 1.00 80.69 90 LYS A N 1
ATOM 754 C CA . LYS A 1 90 ? 9.601 10.684 3.382 1.00 80.69 90 LYS A CA 1
ATOM 755 C C . LYS A 1 90 ? 9.596 10.236 1.927 1.00 80.69 90 LYS A C 1
ATOM 757 O O . LYS A 1 90 ? 10.110 10.947 1.069 1.00 80.69 90 LYS A O 1
ATOM 762 N N . GLU A 1 91 ? 9.080 9.041 1.649 1.00 83.88 91 GLU A N 1
ATOM 763 C CA . GLU A 1 91 ? 9.148 8.424 0.318 1.00 83.88 91 GLU A CA 1
ATOM 764 C C . GLU A 1 91 ? 7.921 8.783 -0.522 1.00 83.88 91 GLU A C 1
ATOM 766 O O . GLU A 1 91 ? 8.020 9.004 -1.732 1.00 83.88 91 GLU A O 1
ATOM 771 N N . VAL A 1 92 ? 6.752 8.878 0.115 1.00 85.19 92 VAL A N 1
ATOM 772 C CA . VAL A 1 92 ? 5.498 9.117 -0.599 1.00 85.19 92 VAL A CA 1
ATOM 773 C C . VAL A 1 92 ? 5.360 10.602 -0.932 1.00 85.19 92 VAL A C 1
ATOM 775 O O . VAL A 1 92 ? 5.307 11.455 -0.053 1.00 85.19 92 VAL A O 1
ATOM 778 N N . GLN A 1 93 ? 5.242 10.928 -2.220 1.00 85.38 93 GLN A N 1
ATOM 779 C CA . GLN A 1 93 ? 5.095 12.316 -2.681 1.00 85.38 93 GLN A CA 1
ATOM 780 C C . GLN A 1 93 ? 3.640 12.783 -2.731 1.00 85.38 93 GLN A C 1
ATOM 782 O O . GLN A 1 93 ? 3.340 13.911 -2.341 1.00 85.38 93 GLN A O 1
ATOM 787 N N . ASP A 1 94 ? 2.717 11.920 -3.144 1.00 83.19 94 ASP A N 1
ATOM 788 C CA . ASP A 1 94 ? 1.297 12.256 -3.224 1.00 83.19 94 ASP A CA 1
ATOM 789 C C . ASP A 1 94 ? 0.427 11.009 -3.045 1.00 83.19 94 ASP A C 1
ATOM 791 O O . ASP A 1 94 ? 0.834 9.897 -3.391 1.00 83.19 94 ASP A O 1
ATOM 795 N N . ILE A 1 95 ? -0.772 11.201 -2.498 1.00 82.44 95 ILE A N 1
ATOM 796 C CA . ILE A 1 95 ? -1.786 10.158 -2.351 1.00 82.44 95 ILE A CA 1
ATOM 797 C C . ILE A 1 95 ? -3.104 10.704 -2.878 1.00 82.44 95 ILE A C 1
ATOM 799 O O . ILE A 1 95 ? -3.688 11.628 -2.314 1.00 82.44 95 ILE A O 1
ATOM 803 N N . LYS A 1 96 ? -3.618 10.060 -3.927 1.00 82.94 96 LYS A N 1
ATOM 804 C CA . LYS A 1 96 ? -4.901 10.418 -4.519 1.00 82.94 96 LYS A CA 1
ATOM 805 C C . LYS A 1 96 ? -5.980 9.404 -4.167 1.00 82.94 96 LYS A C 1
ATOM 807 O O . LYS A 1 96 ? -5.911 8.241 -4.564 1.00 82.94 96 LYS A O 1
ATOM 812 N N . VAL A 1 97 ? -7.004 9.874 -3.462 1.00 76.06 97 VAL A N 1
ATOM 813 C CA . VAL A 1 97 ? -8.109 9.059 -2.950 1.00 76.06 97 VAL A CA 1
ATOM 814 C C . VAL A 1 97 ? -9.408 9.599 -3.561 1.00 76.06 97 VAL A C 1
ATOM 816 O O . VAL A 1 97 ? -10.005 10.540 -3.054 1.00 76.06 97 VAL A O 1
ATOM 819 N N . ASP A 1 98 ? -9.826 9.029 -4.698 1.00 71.25 98 ASP A N 1
ATOM 820 C CA . ASP A 1 98 ? -10.998 9.482 -5.468 1.00 71.25 98 ASP A CA 1
ATOM 821 C C . ASP A 1 98 ? -12.174 8.500 -5.396 1.00 71.25 98 ASP A C 1
ATOM 823 O O . ASP A 1 98 ? -11.996 7.286 -5.527 1.00 71.25 98 ASP A O 1
ATOM 827 N N . THR A 1 99 ? -13.401 9.016 -5.290 1.00 68.00 99 THR A N 1
ATOM 828 C CA . THR A 1 99 ? -14.606 8.194 -5.460 1.00 68.00 99 THR A CA 1
ATOM 829 C C . THR A 1 99 ? -14.917 7.995 -6.944 1.00 68.00 99 THR A C 1
ATOM 831 O O . THR A 1 99 ? -14.615 8.836 -7.790 1.00 68.00 99 THR A O 1
ATOM 834 N N . TRP A 1 100 ? -15.574 6.888 -7.294 1.00 57.97 100 TRP A N 1
ATOM 835 C CA . TRP A 1 100 ? -16.004 6.645 -8.677 1.00 57.97 100 TRP A CA 1
ATOM 836 C C . TRP A 1 100 ? -16.869 7.788 -9.237 1.00 57.97 100 TRP A C 1
ATOM 838 O O . TRP A 1 100 ? -16.770 8.110 -10.417 1.00 57.97 100 TRP A O 1
ATOM 848 N N . LEU A 1 101 ? -17.647 8.462 -8.383 1.00 56.81 101 LEU A N 1
ATOM 849 C CA . LEU A 1 101 ? -18.499 9.592 -8.762 1.00 56.81 101 LEU A CA 1
ATOM 850 C C . LEU A 1 101 ? -17.703 10.852 -9.142 1.00 56.81 101 LEU A C 1
ATOM 852 O O . LEU A 1 101 ? -18.078 11.524 -10.102 1.00 56.81 101 LEU A O 1
ATOM 856 N N . SER A 1 102 ? -16.580 11.150 -8.474 1.00 58.81 102 SER A N 1
ATOM 857 C CA . SER A 1 102 ? -15.718 12.270 -8.887 1.00 58.81 102 SER A CA 1
ATOM 858 C C . SER A 1 102 ? -15.029 11.991 -10.228 1.00 58.81 102 SER A C 1
ATOM 860 O O . SER A 1 102 ? -14.867 12.901 -11.045 1.00 58.81 102 SER A O 1
ATOM 862 N N . LYS A 1 103 ? -14.708 10.719 -10.510 1.00 56.47 103 LYS A N 1
ATOM 863 C CA . LYS A 1 103 ? -14.145 10.294 -11.801 1.00 56.47 103 LYS A CA 1
ATOM 864 C C . LYS A 1 103 ? -15.136 10.389 -12.959 1.00 56.47 103 LYS A C 1
ATOM 866 O O . LYS A 1 103 ? -14.702 10.722 -14.056 1.00 56.47 103 LYS A O 1
ATOM 871 N N . PHE A 1 104 ? -16.435 10.161 -12.743 1.00 55.66 104 PHE A N 1
ATOM 872 C CA . PHE A 1 104 ? -17.432 10.338 -13.807 1.00 55.66 104 PHE A CA 1
ATOM 873 C C . PHE A 1 104 ? -17.460 11.782 -14.323 1.00 55.66 104 PHE A C 1
ATOM 875 O O . PHE A 1 104 ? -17.411 11.983 -15.531 1.00 55.66 104 PHE A O 1
ATOM 882 N N . SER A 1 105 ? -17.428 12.786 -13.440 1.00 53.25 105 SER A N 1
ATOM 883 C CA . SER A 1 105 ? -17.373 14.201 -13.853 1.00 53.25 105 SER A CA 1
ATOM 884 C C . SER A 1 105 ? -16.093 14.538 -14.640 1.00 53.25 105 SER A C 1
ATOM 886 O O . SER A 1 105 ? -16.152 15.186 -15.685 1.00 53.25 105 SER A O 1
ATOM 888 N N . PHE A 1 106 ? -14.937 14.022 -14.202 1.00 50.28 106 PHE A N 1
ATOM 889 C CA . PHE A 1 106 ? -13.657 14.208 -14.900 1.00 50.28 106 PHE A CA 1
ATOM 890 C C . PHE A 1 106 ? -13.618 13.510 -16.271 1.00 50.28 106 PHE A C 1
ATOM 892 O O . PHE A 1 106 ? -13.071 14.054 -17.228 1.00 50.28 106 PHE A O 1
ATOM 899 N N . PHE A 1 107 ? -14.231 12.327 -16.386 1.00 51.88 107 PHE A N 1
ATOM 900 C CA . PHE A 1 107 ? -14.316 11.576 -17.639 1.00 51.88 107 PHE A CA 1
ATOM 901 C C . PHE A 1 107 ? -15.145 12.324 -18.692 1.00 51.88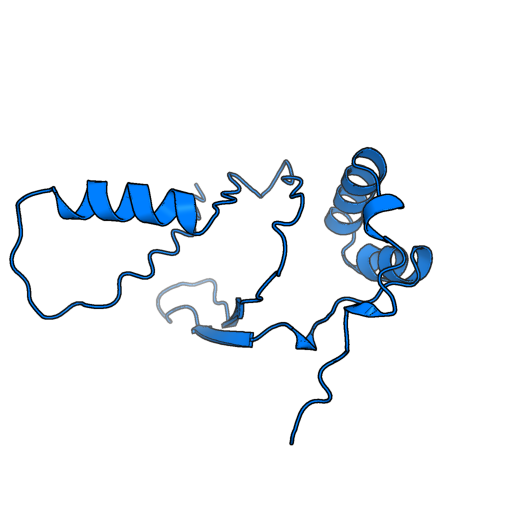 107 PHE A C 1
ATOM 903 O O . PHE A 1 107 ? -14.703 12.434 -19.832 1.00 51.88 107 PHE A O 1
ATOM 910 N N . TYR A 1 108 ? -16.278 12.925 -18.310 1.00 51.97 108 TYR A N 1
ATOM 911 C CA . TYR A 1 108 ? -17.056 13.776 -19.221 1.00 51.97 108 TYR A CA 1
ATOM 912 C C . TYR A 1 108 ? -16.269 15.023 -19.662 1.00 51.97 108 TYR A C 1
ATOM 914 O O . TYR A 1 108 ? -16.205 15.309 -20.854 1.00 51.97 108 TYR A O 1
ATOM 922 N N . TRP A 1 109 ? -15.555 15.691 -18.748 1.00 43.19 109 TRP A N 1
ATOM 923 C CA . TRP A 1 109 ? -14.702 16.845 -19.084 1.00 43.19 109 TRP A CA 1
ATOM 924 C C . TRP A 1 109 ? -13.526 16.502 -20.016 1.00 43.19 109 TRP A C 1
ATOM 926 O O . TRP A 1 109 ? -13.047 17.351 -20.769 1.00 43.19 109 TRP A O 1
ATOM 936 N N . GLN A 1 110 ? -13.027 15.264 -19.962 1.00 47.41 110 GLN A N 1
ATOM 937 C CA . GLN A 1 110 ? -11.904 14.819 -20.786 1.00 47.41 110 GLN A CA 1
ATOM 938 C C . GLN A 1 110 ? -12.331 14.298 -22.168 1.00 47.41 110 GLN A C 1
ATOM 940 O O . GLN A 1 110 ? -11.518 14.328 -23.094 1.00 47.41 110 GLN A O 1
ATOM 945 N N . LEU A 1 111 ? -13.590 13.877 -22.329 1.00 51.09 111 LEU A N 1
ATOM 946 C CA . LEU A 1 111 ? -14.180 13.504 -23.620 1.00 51.09 111 LEU A CA 1
ATOM 947 C C . LEU A 1 111 ? -14.585 14.716 -24.480 1.00 51.09 111 LEU A C 1
ATOM 949 O O . LEU A 1 111 ? -14.615 14.593 -25.701 1.00 51.09 111 LEU A O 1
ATOM 953 N N . ASP A 1 112 ? -14.812 15.889 -23.878 1.00 44.41 112 ASP A N 1
ATOM 954 C CA . ASP A 1 112 ? -15.178 17.136 -24.578 1.00 44.41 112 ASP A CA 1
ATOM 955 C C . ASP A 1 112 ? -13.986 17.888 -25.215 1.00 44.41 112 ASP A C 1
ATOM 957 O O . ASP A 1 112 ? -14.131 19.000 -25.729 1.00 44.41 112 ASP A O 1
ATOM 961 N N . ARG A 1 113 ? -12.782 17.301 -25.230 1.00 48.34 113 ARG A N 1
ATOM 962 C CA . ARG A 1 113 ? -11.634 17.847 -25.975 1.00 48.34 113 ARG A CA 1
ATOM 963 C C . ARG A 1 113 ? -11.669 17.334 -27.423 1.00 48.34 113 ARG A C 1
ATOM 965 O O . ARG A 1 113 ? -11.461 16.139 -27.638 1.00 48.34 113 ARG A O 1
ATOM 972 N N . PRO A 1 114 ? -11.863 18.197 -28.438 1.00 48.56 114 PRO A N 1
ATOM 973 C CA . PRO A 1 114 ? -11.752 17.771 -29.824 1.00 48.56 114 PRO A CA 1
ATOM 974 C C . PRO A 1 114 ? -10.272 17.520 -30.168 1.00 48.56 114 PRO A C 1
ATOM 976 O O . PRO A 1 114 ? -9.408 18.287 -29.747 1.00 48.56 114 PRO A O 1
ATOM 979 N N . TRP A 1 115 ? -10.025 16.480 -30.977 1.00 41.97 115 TRP A N 1
ATOM 980 C CA . TRP A 1 115 ? -8.741 15.918 -31.465 1.00 41.97 115 TRP A CA 1
ATOM 981 C C . TRP A 1 115 ? -8.127 14.822 -30.566 1.00 41.97 115 TRP A C 1
ATOM 983 O O . TRP A 1 115 ? -7.925 15.010 -29.378 1.00 41.97 115 TRP A O 1
ATOM 993 N N . SER A 1 116 ? -7.773 13.629 -31.055 1.00 36.09 116 SER A N 1
ATOM 994 C CA . SER A 1 116 ? -7.320 13.235 -32.394 1.00 36.09 116 SER A CA 1
ATOM 995 C C . SER A 1 116 ? -7.665 11.763 -32.678 1.00 36.09 116 SER A C 1
ATOM 997 O O . SER A 1 116 ? -7.536 10.897 -31.813 1.00 36.09 116 SER A O 1
ATOM 999 N N . LYS A 1 117 ? -8.108 11.496 -33.910 1.00 42.03 117 LYS A N 1
ATOM 1000 C CA . LYS A 1 117 ? -8.475 10.184 -34.456 1.00 42.03 117 LYS A CA 1
ATOM 1001 C C . LYS A 1 117 ? -7.306 9.194 -34.359 1.00 42.03 117 LYS A C 1
ATOM 1003 O O . LYS A 1 117 ? -6.326 9.339 -35.082 1.00 42.03 117 LYS A O 1
ATOM 1008 N N . ASN A 1 118 ? -7.439 8.146 -33.546 1.00 36.34 118 ASN A N 1
ATOM 1009 C CA . ASN A 1 118 ? -6.667 6.913 -33.720 1.00 36.34 118 ASN A CA 1
ATOM 1010 C C . ASN A 1 118 ? -7.427 5.711 -33.109 1.00 36.34 118 ASN A C 1
ATOM 1012 O O . ASN A 1 118 ? -7.505 5.608 -31.886 1.00 36.34 118 ASN A O 1
ATOM 1016 N N . PRO A 1 119 ? -8.015 4.804 -33.914 1.00 40.09 119 PRO A N 1
ATOM 1017 C CA . PRO A 1 119 ? -8.978 3.806 -33.431 1.00 40.09 119 PRO A CA 1
ATOM 1018 C C . PRO A 1 119 ? -8.352 2.495 -32.907 1.00 40.09 119 PRO A C 1
ATOM 1020 O O . PRO A 1 119 ? -8.952 1.438 -33.066 1.00 40.09 119 PRO A O 1
ATOM 1023 N N . LYS A 1 120 ? -7.140 2.500 -32.324 1.00 37.44 120 LYS A N 1
ATOM 1024 C CA . LYS A 1 120 ? -6.454 1.241 -31.936 1.00 37.44 120 LYS A CA 1
ATOM 1025 C C . LYS A 1 120 ? -5.720 1.203 -30.591 1.00 37.44 120 LYS A C 1
ATOM 1027 O O . LYS A 1 120 ? -4.955 0.273 -30.366 1.00 37.44 120 LYS A O 1
ATOM 1032 N N . ILE A 1 121 ? -5.945 2.141 -29.672 1.00 41.16 121 ILE A N 1
ATOM 1033 C CA . ILE A 1 121 ? -5.362 2.025 -28.320 1.00 41.16 121 ILE A CA 1
ATOM 1034 C C . ILE A 1 121 ? -6.423 2.339 -27.261 1.00 41.16 121 ILE A C 1
ATOM 1036 O O . ILE A 1 121 ? -6.353 3.321 -26.525 1.00 41.16 121 ILE A O 1
ATOM 1040 N N . GLU A 1 122 ? -7.435 1.475 -27.203 1.00 38.91 122 GLU A N 1
ATOM 1041 C CA . GLU A 1 122 ? -8.228 1.244 -25.997 1.00 38.91 122 GLU A CA 1
ATOM 1042 C C . GLU A 1 122 ? -7.348 0.492 -24.998 1.00 38.91 122 GLU A C 1
ATOM 1044 O O . GLU A 1 122 ? -7.214 -0.719 -25.083 1.00 38.91 122 GLU A O 1
ATOM 1049 N N . ASN A 1 123 ? -6.669 1.235 -24.124 1.00 38.69 123 ASN A N 1
ATOM 1050 C CA . ASN A 1 123 ? -6.107 0.784 -22.845 1.00 38.69 123 ASN A CA 1
ATOM 1051 C C . ASN A 1 123 ? -5.659 2.035 -22.074 1.00 38.69 123 ASN A C 1
ATOM 1053 O O . ASN A 1 123 ? -4.473 2.301 -21.903 1.00 38.69 123 ASN A O 1
ATOM 1057 N N . LYS A 1 124 ? -6.619 2.862 -21.648 1.00 33.84 124 LYS A N 1
ATOM 1058 C CA . LYS A 1 124 ? -6.366 4.000 -20.750 1.00 33.84 124 LYS A CA 1
ATOM 1059 C C . LYS A 1 124 ? -6.965 3.738 -19.369 1.00 33.84 124 LYS A C 1
ATOM 1061 O O . LYS A 1 124 ? -7.770 4.511 -18.868 1.00 33.84 124 LYS A O 1
ATOM 1066 N N . CYS A 1 125 ? -6.518 2.663 -18.721 1.00 34.03 125 CYS A N 1
ATOM 1067 C CA . CYS A 1 125 ? -6.440 2.656 -17.262 1.00 34.03 125 CYS A CA 1
ATOM 1068 C C . CYS A 1 125 ? -5.156 3.400 -16.889 1.00 34.03 125 CYS A C 1
ATOM 1070 O O . CYS A 1 125 ? -4.085 2.812 -16.767 1.00 34.03 125 CYS A O 1
ATOM 1072 N N . GLN A 1 126 ? -5.255 4.724 -16.805 1.00 34.72 126 GLN A N 1
ATOM 1073 C CA . GLN A 1 126 ? -4.160 5.597 -16.403 1.00 34.72 126 GLN A CA 1
ATOM 1074 C C . GLN A 1 126 ? -3.930 5.440 -14.891 1.00 34.72 126 GLN A C 1
ATOM 1076 O O . GLN A 1 126 ? -4.506 6.169 -14.089 1.00 34.72 126 GLN A O 1
ATOM 1081 N N . PHE A 1 127 ? -3.106 4.469 -14.495 1.00 34.94 127 PHE A N 1
ATOM 1082 C CA . PHE A 1 127 ? -2.409 4.520 -13.212 1.00 34.94 127 PHE A CA 1
ATOM 1083 C C . PHE A 1 127 ? -1.119 5.304 -13.436 1.00 34.94 127 PHE A C 1
ATOM 1085 O O . PHE A 1 127 ? -0.113 4.768 -13.892 1.00 34.94 127 PHE A O 1
ATOM 1092 N N . SER A 1 128 ? -1.162 6.607 -13.176 1.00 29.91 128 SER A N 1
ATOM 1093 C CA . SER A 1 128 ? 0.044 7.421 -13.067 1.00 29.91 128 SER A CA 1
ATOM 1094 C C . SER A 1 128 ? 0.722 7.097 -11.737 1.00 29.91 128 SER A C 1
ATOM 1096 O O . SER A 1 128 ? 0.434 7.733 -10.727 1.00 29.91 128 SER A O 1
ATOM 1098 N N . ILE A 1 129 ? 1.602 6.095 -11.727 1.00 36.09 129 ILE A N 1
ATOM 1099 C CA . ILE A 1 129 ? 2.663 6.025 -10.719 1.00 36.09 129 ILE A CA 1
ATOM 1100 C C . ILE A 1 129 ? 3.630 7.150 -11.094 1.00 36.09 129 ILE A C 1
ATOM 1102 O O . ILE A 1 129 ? 4.432 7.002 -12.015 1.00 36.09 129 ILE A O 1
ATOM 1106 N N . ILE A 1 130 ? 3.502 8.311 -10.448 1.00 33.31 130 ILE A N 1
ATOM 1107 C CA . ILE A 1 130 ? 4.507 9.372 -10.546 1.00 33.31 130 ILE A CA 1
ATOM 1108 C C . ILE A 1 130 ? 5.680 8.906 -9.687 1.00 33.31 130 ILE A C 1
ATOM 1110 O O . ILE A 1 130 ? 5.747 9.193 -8.498 1.00 33.31 130 ILE A O 1
ATOM 1114 N N . ASN A 1 131 ? 6.571 8.115 -10.279 1.00 31.16 131 ASN A N 1
ATOM 1115 C CA . ASN A 1 131 ? 7.875 7.841 -9.698 1.00 31.16 131 ASN A CA 1
ATOM 1116 C C . ASN A 1 131 ? 8.836 8.897 -10.256 1.00 31.16 131 ASN A C 1
ATOM 1118 O O . ASN A 1 131 ? 9.552 8.645 -11.221 1.00 31.16 131 ASN A O 1
ATOM 1122 N N . ASN A 1 132 ? 8.786 10.111 -9.704 1.00 28.31 132 ASN A N 1
ATOM 1123 C CA . ASN A 1 132 ? 9.834 11.097 -9.938 1.00 28.31 132 ASN A CA 1
ATOM 1124 C C . ASN A 1 132 ? 10.935 10.824 -8.913 1.00 28.31 132 ASN A C 1
ATOM 1126 O O . ASN A 1 132 ? 10.857 11.288 -7.779 1.00 28.31 132 ASN A O 1
ATOM 1130 N N . ARG A 1 133 ? 11.929 10.029 -9.312 1.00 34.28 133 ARG A N 1
ATOM 1131 C CA . ARG A 1 133 ? 13.252 10.072 -8.690 1.00 34.28 133 ARG A CA 1
ATOM 1132 C C . ARG A 1 133 ? 14.133 10.944 -9.577 1.00 34.28 133 ARG A C 1
ATOM 1134 O O . ARG A 1 133 ? 14.434 10.539 -10.699 1.00 34.28 133 ARG A O 1
ATOM 1141 N N . GLU A 1 134 ? 14.496 12.114 -9.070 1.00 34.06 134 GLU A N 1
ATOM 1142 C CA . GLU A 1 134 ? 15.814 12.709 -9.317 1.00 34.06 134 GLU A CA 1
ATOM 1143 C C . GLU A 1 134 ? 16.703 12.379 -8.117 1.00 34.06 134 GLU A C 1
ATOM 1145 O O . GLU A 1 134 ? 16.168 12.390 -6.981 1.00 34.06 134 GLU A O 1
#

Secondary structure (DSSP, 8-state):
-------GGG----HHHHS-HHHHHHHHHHHHH-TTHHHHHHHHTT----GGG-EEEEEEE--TTSSS--EEEEEE---SSPPP----SSS--------HHHHHHHHHHHHTS-----TT--------------

InterPro domains:
  IPR039121 Acyl-coenzyme A diphosphatase NUDT19 [PTHR12318] (19-96)

=== Feature glossary ===
Legend for the data blocks above and below:

— What the protein is —

Sequence gives the chain of amino acids in standard one-letter code (A=alanine, C=cysteine, …, Y=tyrosine), read N→C. It is the only feature that is directly encoded by the gene; all structural features are derived from the folded form of this sequence.

The annotation block draws on four external resources. InterPro: which protein families and domains the sequence belongs to. GO: standardized terms for what the protein does, what process it participates in, and where in the cell it acts. CATH: which structural fold it has in the CATH hierarchy. Organism: the species of origin.

— Where its atoms are —

Atomic coordinates in PDBx/mmCIF format — the same representation the Protein Data Bank distributes. Each line of the _atom_site loop places one backbone atom in Cartesian space (units: ångströms, origin: arbitrary).

Six rendered views show the 3D structure from the faces of a cube — i.e. along ±x, ±y, ±z. Rendering representation is drawn randomly per protein from cartoon (secondary-structure ribbons), sticks (backbone bonds), or molecular surface; coloring is either N→C rainbow (blue at the N-terminus through red at the C-terminus) or one color per chain.

— Local backbone conformation —

DSSP 8-state secondary structure assigns each residue one of H (α-helix), G (3₁₀-helix), I (π-helix), E (extended β-strand), B (isolated β-bridge), T (hydrogen-bonded turn), S (bend), or '-' (coil). The assignment is computed from backbone hydrogen-bond geometry via the Kabsch–Sander algorithm.

P-SEA three-state annotation labels each residue as helix, strand, or coil based purely on the geometry of the Cα trace. It serves as a fallback when the full backbone (and thus DSSP) is unavailable.

φ (phi) and ψ (psi) are the two rotatable backbone dihedrals per residue: φ is the C(i-1)–N–Cα–C torsion, ψ is the N–Cα–C–N(i+1) torsion, both in degrees on (−180°, 180°]. α-helical residues cluster near (−60°, −45°); β-strand residues near (−120°, +130°). A Ramachandran plot is simply a scatter of (φ, ψ) for every residue.

— Global shape and packing —

Radius of gyration (Rg) is the root-mean-square distance of Cα atoms from their centroid — a single number for overall size and compactness. A globular domain of N residues has Rg ≈ 2.2·N^0.38 Å; an extended or disordered chain has a much larger Rg. The Cα contact count is the number of residue pairs whose Cα atoms are within 8 Å and are more than four positions apart in sequence — a standard proxy for tertiary packing density. The bounding box is the smallest axis-aligned box enclosing all Cα atoms.

Accessible surface area quantifies burial. A residue with SASA near zero is packed into the hydrophobic core; one with SASA >100 Å² sits on the surface. Computed here via the Shrake–Rupley numerical algorithm with a 1.4 Å probe.

The conta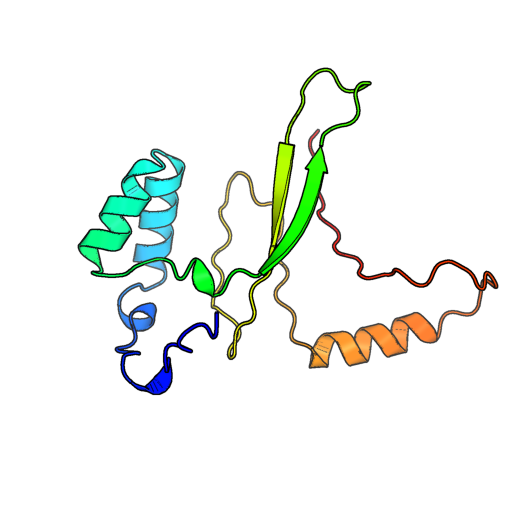ct map is a binary N×N matrix image: pixel (i, j) is dark where Cα_i and Cα_j are within 8 Å and |i−j|>4. Because the |i−j|>4 filter removes local helical contacts, off-diagonal stripes parallel to the main diagonal indicate parallel β-sheets; stripes perpendicular to it indicate antiparallel β-sheets. The Ramachandran plot scatters every residue's (φ, ψ) pair against the sterically allowed regions. The PAE heatmap renders the predicted-aligned-error matrix.

— Structural neighborhood —

A 3Di character summarizes, for each residue, the relative orientation of the Cα frame of its nearest spatial neighbor. Because it encodes fold topology rather than chemistry, 3Di alignments detect remote structural similarity that sequence alignment misses.

Structural nearest neighbors (via Foldseek easy-search vs the PDB). Reported per hit: target PDB id, E-value, and alignment TM-score. A TM-score above ~0.5 is the conventional threshold for 'same fold'.

— Confidence and disorder —

For AlphaFold models, the B-factor field carries pLDDT — the model's own estimate of local accuracy on a 0–100 scale. Regions with pLDDT<50 should be treated as essentially unmodeled; they often correspond to intrinsically disordered segments.

B-factor (Debye–Waller factor) reflects atomic displacement in the crystal lattice. It is an experimental observable (units Å²), not a prediction; low values mean the atom is pinned down, high values mean it moves or is heterogeneous across the crystal.

Predicted Aligned Error (PAE) is an AlphaFold confidence matrix: entry (i, j) is the expected error in the position of residue j, in ångströms, when the prediction is superimposed on the true structure at residue i. Low PAE within a block of residues means that block is internally rigid and well-predicted; high PAE between two blocks means their relative placement is uncertain even if each block individually is confident.